Protein AF-A0A452Z943-F1 (afdb_monomer_lite)

InterPro domains:
  IPR018170 Aldo/keto reductase, conserved site [PS00062] (24-41)
  IPR020471 Aldo-keto reductase [PR00069] (24-41)
  IPR020471 Aldo-keto reductase [PR00069] (58-87)
  IPR020471 Aldo-keto reductase [PTHR11732] (7-90)
  IPR023210 NADP-dependent oxidoreductase domain [PF00248] (16-90)
  IPR036812 NAD(P)-dependent oxidoreductase domain superfamily [G3DSA:3.20.20.100] (1-97)
  IPR036812 NAD(P)-dependent oxidoreductase domain superfamily [SSF51430] (14-93)

pLDDT: mean 86.79, std 17.31, range [41.78, 98.56]

Organism: Aegilops tauschii subsp. strangulata (NCBI:txid200361)

Foldseek 3Di:
DPDDDDPDPVPDDDDDPLVVLVVVVVCCVVVVDVFAAEEPDDPVNLVVCVVRHPHRHQEYEYADEPVRHSVVVVVSCVVVNHHYHHDPHPPDPDDDPPD

Secondary structure (DSSP, 8-state):
-PPPPP--GGG-PPP-HHHHHHHHH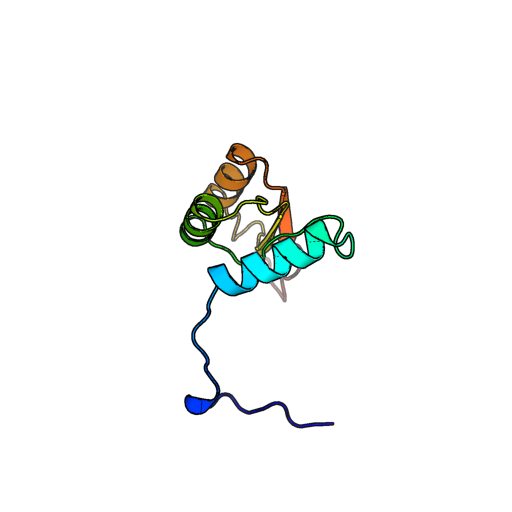HHHHTTS-S---EES--HHHHHHHHHH-SS--SEEEEE-BTTB--HHHHHHHHHTT-EEEEE-TT--S------

Structure (mmCIF, N/CA/C/O backbone):
data_AF-A0A452Z943-F1
#
_entry.id   AF-A0A452Z943-F1
#
loop_
_atom_site.group_PDB
_atom_site.id
_atom_site.type_symbol
_atom_site.label_atom_id
_atom_site.label_alt_id
_atom_site.label_comp_id
_atom_site.label_asym_id
_atom_site.label_entity_id
_atom_site.label_seq_id
_atom_site.pdbx_PDB_ins_code
_atom_site.Cartn_x
_atom_site.Cartn_y
_atom_site.Cartn_z
_atom_site.occupancy
_atom_site.B_iso_or_equiv
_atom_site.auth_seq_id
_atom_site.auth_comp_id
_atom_site.auth_asym_id
_atom_site.auth_atom_id
_atom_site.pdbx_PDB_model_num
ATOM 1 N N . MET A 1 1 ? 24.584 -15.972 18.824 1.00 43.16 1 MET A N 1
ATOM 2 C CA . MET A 1 1 ? 23.909 -15.643 17.547 1.00 43.16 1 MET A CA 1
ATOM 3 C C . MET A 1 1 ? 23.164 -16.878 17.063 1.00 43.16 1 MET A C 1
ATOM 5 O O . MET A 1 1 ? 23.813 -17.884 16.807 1.00 43.16 1 MET A O 1
ATOM 9 N N . LYS A 1 2 ? 21.825 -16.859 17.001 1.00 47.34 2 LYS A N 1
ATOM 10 C CA . LYS A 1 2 ? 21.071 -17.953 16.368 1.00 47.34 2 LYS A CA 1
ATOM 11 C C . LYS A 1 2 ? 21.315 -17.855 14.860 1.00 47.34 2 LYS A C 1
ATOM 13 O O . LYS A 1 2 ? 21.033 -16.809 14.282 1.00 47.34 2 LYS A O 1
ATOM 18 N N . LYS A 1 3 ? 21.890 -18.895 14.246 1.00 54.69 3 LYS A N 1
ATOM 19 C CA . LYS A 1 3 ? 21.946 -19.009 12.782 1.00 54.69 3 LYS A CA 1
ATOM 20 C C . LYS A 1 3 ? 20.500 -18.954 12.285 1.00 54.69 3 LYS A C 1
ATOM 22 O O . LYS A 1 3 ? 19.692 -19.775 12.713 1.00 54.69 3 LYS A O 1
ATOM 27 N N . GLY A 1 4 ? 20.167 -17.955 11.469 1.00 61.00 4 GLY A N 1
ATOM 28 C CA . GLY A 1 4 ? 18.888 -17.941 10.764 1.00 61.00 4 GLY A CA 1
ATOM 29 C C . GLY A 1 4 ? 18.760 -19.219 9.938 1.00 61.00 4 GLY A C 1
ATOM 30 O O . GLY A 1 4 ? 19.776 -19.752 9.484 1.00 61.00 4 GLY A O 1
ATOM 31 N N . ALA A 1 5 ? 17.537 -19.730 9.796 1.00 65.69 5 ALA A N 1
ATOM 32 C CA . ALA A 1 5 ? 17.272 -20.861 8.917 1.00 65.69 5 ALA A CA 1
ATOM 33 C C . ALA A 1 5 ? 17.864 -20.558 7.528 1.00 65.69 5 ALA A C 1
ATOM 35 O O . ALA A 1 5 ? 17.656 -19.471 6.986 1.00 65.69 5 ALA A O 1
ATOM 36 N N . GLY A 1 6 ? 18.675 -21.479 7.002 1.00 62.53 6 GLY A N 1
ATOM 37 C CA . GLY A 1 6 ? 19.227 -21.357 5.656 1.00 62.53 6 GLY A CA 1
ATOM 38 C C . GLY A 1 6 ? 18.111 -21.316 4.612 1.00 62.53 6 GLY A C 1
ATOM 39 O O . GLY A 1 6 ? 16.996 -21.777 4.863 1.00 62.53 6 GLY A O 1
ATOM 40 N N . PHE A 1 7 ? 18.405 -20.757 3.437 1.00 69.12 7 PHE A N 1
ATOM 41 C CA . PHE A 1 7 ? 17.462 -20.735 2.321 1.00 69.12 7 PHE A CA 1
ATOM 42 C C . PHE A 1 7 ? 17.385 -22.137 1.708 1.00 69.12 7 PHE A C 1
ATOM 44 O O . PHE A 1 7 ? 18.136 -22.468 0.793 1.00 69.12 7 PHE A O 1
ATOM 51 N N . SER A 1 8 ? 16.528 -22.979 2.271 1.00 78.31 8 SER A N 1
ATOM 52 C CA . SER A 1 8 ? 16.203 -24.294 1.737 1.00 78.31 8 SER A CA 1
ATOM 53 C C . SER A 1 8 ? 14.736 -24.325 1.288 1.00 78.31 8 SER A C 1
ATOM 55 O O . SER A 1 8 ? 13.917 -23.600 1.863 1.00 78.31 8 SER A O 1
ATOM 57 N N . PRO A 1 9 ? 14.387 -25.069 0.220 1.00 72.31 9 PRO A N 1
ATOM 58 C CA . PRO A 1 9 ? 13.046 -25.040 -0.372 1.00 72.31 9 PRO A CA 1
ATOM 59 C C . PRO A 1 9 ? 11.926 -25.360 0.623 1.00 72.31 9 PRO A C 1
ATOM 61 O O . PRO A 1 9 ? 10.850 -24.774 0.551 1.00 72.31 9 PRO A O 1
ATOM 64 N N . GLU A 1 10 ? 12.197 -26.234 1.590 1.00 81.00 10 GLU A N 1
ATOM 65 C CA . GLU A 1 10 ? 11.279 -26.605 2.666 1.00 81.00 10 GLU A CA 1
ATOM 66 C C . GLU A 1 10 ? 10.950 -25.451 3.629 1.00 81.00 10 GLU A C 1
ATOM 68 O O . GLU A 1 10 ? 9.938 -25.503 4.323 1.00 81.00 10 GLU A O 1
ATOM 73 N N . ASN A 1 11 ? 11.759 -24.386 3.637 1.00 78.88 11 ASN A N 1
ATOM 74 C CA . ASN A 1 11 ? 11.540 -23.184 4.443 1.00 78.88 11 ASN A CA 1
ATOM 75 C C . ASN A 1 11 ? 10.810 -22.069 3.669 1.00 78.88 11 ASN A C 1
ATOM 77 O O . ASN A 1 11 ? 10.597 -20.983 4.214 1.00 78.88 11 ASN A O 1
ATOM 81 N N . VAL A 1 12 ? 10.439 -22.301 2.404 1.00 78.38 12 VAL A N 1
ATOM 82 C CA . VAL A 1 12 ? 9.732 -21.320 1.572 1.00 78.38 12 VAL A CA 1
ATOM 83 C C . VAL A 1 12 ? 8.229 -21.568 1.661 1.00 78.38 12 VAL A C 1
ATOM 85 O O . VAL A 1 12 ? 7.675 -22.431 0.985 1.00 78.38 12 VAL A O 1
ATOM 88 N N . ILE A 1 13 ? 7.557 -20.779 2.496 1.00 80.56 13 ILE A N 1
ATOM 89 C CA . ILE A 1 13 ? 6.096 -20.793 2.608 1.00 80.56 13 ILE A CA 1
ATOM 90 C C . ILE A 1 13 ? 5.519 -19.839 1.545 1.00 80.56 13 ILE A C 1
ATOM 92 O O . ILE A 1 13 ? 5.992 -18.701 1.442 1.00 80.56 13 ILE A O 1
ATOM 96 N N . PRO A 1 14 ? 4.514 -20.256 0.750 1.00 84.88 14 PRO A N 1
ATOM 97 C CA . PRO A 1 14 ? 3.824 -19.365 -0.177 1.00 84.88 14 PRO A CA 1
ATOM 98 C C . PRO A 1 14 ? 3.243 -18.141 0.539 1.00 84.88 14 PRO A C 1
ATOM 100 O O . PRO A 1 14 ? 2.709 -18.244 1.641 1.00 84.88 14 PRO A O 1
ATOM 103 N N . ALA A 1 15 ? 3.335 -16.973 -0.092 1.00 86.56 15 ALA A N 1
ATOM 104 C CA . ALA A 1 15 ? 2.807 -15.745 0.488 1.00 86.56 15 ALA A CA 1
ATOM 105 C C . ALA A 1 15 ? 1.271 -15.710 0.412 1.00 86.56 15 ALA A C 1
ATOM 107 O O . ALA A 1 15 ? 0.710 -15.691 -0.682 1.00 86.56 15 ALA A O 1
ATOM 108 N N . ASP A 1 16 ? 0.613 -15.612 1.568 1.00 93.00 16 ASP A N 1
ATOM 109 C CA . ASP A 1 16 ? -0.823 -15.343 1.686 1.00 93.00 16 ASP A CA 1
ATOM 110 C C . ASP A 1 16 ? -1.042 -13.867 2.054 1.00 93.00 16 ASP A C 1
ATOM 112 O O . ASP A 1 16 ? -1.107 -13.470 3.225 1.00 93.00 16 ASP A O 1
ATOM 116 N N . ILE A 1 17 ? -1.058 -13.021 1.021 1.00 94.69 17 ILE A N 1
ATOM 117 C CA . ILE A 1 17 ? -1.237 -11.574 1.181 1.00 94.69 17 ILE A CA 1
ATOM 118 C C . ILE A 1 17 ? -2.624 -11.228 1.751 1.00 94.69 17 ILE A C 1
ATOM 120 O O . ILE A 1 17 ? -2.653 -10.417 2.678 1.00 94.69 17 ILE A O 1
ATOM 124 N N . PRO A 1 18 ? -3.747 -11.822 1.288 1.00 94.50 18 PRO A N 1
ATOM 125 C CA . PRO A 1 18 ? -5.061 -11.564 1.879 1.00 94.50 18 PRO A CA 1
ATOM 126 C C . PRO A 1 18 ? -5.127 -11.867 3.380 1.00 94.50 18 PRO A C 1
ATOM 128 O O . PRO A 1 18 ? -5.562 -11.008 4.148 1.00 94.50 18 PRO A O 1
ATOM 131 N N . ALA A 1 19 ? -4.638 -13.032 3.824 1.00 95.44 19 ALA A N 1
ATOM 132 C CA . ALA A 1 19 ? -4.651 -13.374 5.248 1.00 95.44 19 ALA A CA 1
ATOM 133 C C . ALA A 1 19 ? -3.760 -12.432 6.072 1.00 95.44 19 ALA A C 1
ATOM 135 O O . ALA A 1 19 ? -4.146 -11.983 7.153 1.00 95.44 19 ALA A O 1
ATOM 136 N N . THR A 1 20 ? -2.589 -12.071 5.537 1.00 96.94 20 THR A N 1
ATOM 137 C CA . THR A 1 20 ? -1.689 -11.104 6.184 1.00 96.94 20 THR A CA 1
ATOM 138 C C . THR A 1 20 ? -2.347 -9.731 6.305 1.00 96.94 20 THR A C 1
ATOM 140 O O . THR A 1 20 ? -2.253 -9.092 7.352 1.00 96.94 20 THR A O 1
ATOM 143 N N . TRP A 1 21 ? -3.038 -9.268 5.260 1.00 98.19 21 TRP A N 1
ATOM 144 C CA . TRP A 1 21 ? -3.707 -7.971 5.286 1.00 98.19 21 TRP A CA 1
ATOM 145 C C . TRP A 1 21 ? -4.889 -7.952 6.256 1.00 98.19 21 TRP A C 1
ATOM 147 O O . TRP A 1 21 ? -5.010 -7.005 7.023 1.00 98.19 21 TRP A O 1
ATOM 157 N N . ALA A 1 22 ? -5.686 -9.021 6.326 1.00 97.94 22 ALA A N 1
ATOM 158 C CA . ALA A 1 22 ? -6.755 -9.143 7.320 1.00 97.94 22 ALA A CA 1
ATOM 159 C C . ALA A 1 22 ? -6.220 -9.059 8.765 1.00 97.94 22 ALA A C 1
ATOM 161 O O . ALA A 1 22 ? -6.814 -8.407 9.625 1.00 97.94 22 ALA A O 1
ATOM 162 N N . ALA A 1 23 ? -5.053 -9.653 9.038 1.00 98.06 23 ALA A N 1
ATOM 163 C CA . ALA A 1 23 ? -4.394 -9.503 10.334 1.00 98.06 23 ALA A CA 1
ATOM 164 C C . ALA A 1 23 ? -3.920 -8.057 10.585 1.00 98.06 23 ALA A C 1
ATOM 166 O O . ALA A 1 23 ? -4.077 -7.540 11.693 1.00 98.06 23 ALA A O 1
ATOM 167 N N . MET A 1 24 ? -3.380 -7.383 9.563 1.00 98.50 24 MET A N 1
ATOM 168 C CA . MET A 1 24 ? -2.992 -5.966 9.637 1.00 98.50 24 MET A CA 1
ATOM 169 C C . MET A 1 24 ? -4.193 -5.057 9.910 1.00 98.50 24 MET A C 1
ATOM 171 O O . MET A 1 24 ? -4.106 -4.143 10.728 1.00 98.50 24 MET A O 1
ATOM 175 N N . GLU A 1 25 ? -5.330 -5.335 9.284 1.00 98.56 25 GLU A N 1
ATOM 176 C CA . GLU A 1 25 ? -6.591 -4.648 9.542 1.00 98.56 25 GLU A CA 1
ATOM 177 C C . GLU A 1 25 ? -7.053 -4.808 10.998 1.00 98.56 25 GLU A C 1
ATOM 179 O O . GLU A 1 25 ? -7.455 -3.828 11.620 1.00 98.56 25 GLU A O 1
ATOM 184 N N . GLY A 1 26 ? -6.891 -5.990 11.601 1.00 98.50 26 GLY A N 1
ATOM 185 C CA . GLY A 1 26 ? -7.148 -6.181 13.034 1.00 98.50 26 GLY A CA 1
ATOM 186 C C . GLY A 1 26 ? -6.225 -5.347 13.941 1.00 98.50 26 GLY A C 1
ATOM 187 O O . GLY A 1 26 ? -6.640 -4.856 14.996 1.00 98.50 26 GLY A O 1
ATOM 188 N N . LEU A 1 27 ? -4.968 -5.125 13.537 1.00 98.44 27 LEU A N 1
ATOM 189 C CA . LEU A 1 27 ? -4.056 -4.215 14.249 1.00 98.44 27 LEU A CA 1
ATOM 190 C C . LEU A 1 27 ? -4.501 -2.753 14.145 1.00 98.44 27 LEU A C 1
ATOM 192 O O . LEU A 1 27 ? -4.331 -2.001 15.108 1.00 98.44 27 LEU A O 1
ATOM 196 N N . TYR A 1 28 ? -5.071 -2.368 13.003 1.00 98.44 28 TYR A N 1
ATOM 197 C CA . TYR A 1 28 ? -5.664 -1.051 12.806 1.00 98.44 28 TYR A CA 1
ATOM 198 C C . TYR A 1 28 ? -6.908 -0.862 13.683 1.00 98.44 28 TYR A C 1
ATOM 200 O O . TYR A 1 28 ? -6.959 0.082 14.469 1.00 98.44 28 TYR A O 1
ATOM 208 N N . ASP A 1 29 ? -7.855 -1.805 13.643 1.00 98.44 29 ASP A N 1
ATOM 209 C CA . ASP A 1 29 ? -9.102 -1.724 14.417 1.00 98.44 29 ASP A CA 1
ATOM 210 C C . ASP A 1 29 ? -8.849 -1.731 15.933 1.00 98.44 29 ASP A C 1
ATOM 212 O O . ASP A 1 29 ? -9.525 -1.039 16.691 1.00 98.44 29 ASP A O 1
ATOM 216 N N . SER A 1 30 ? -7.838 -2.477 16.392 1.00 98.25 30 SER A N 1
ATOM 217 C CA . SER A 1 30 ? -7.438 -2.482 17.807 1.00 98.25 30 SER A CA 1
ATOM 218 C C . SER A 1 30 ? -6.709 -1.208 18.258 1.00 98.25 30 SER A C 1
ATOM 220 O O . SER A 1 30 ? -6.346 -1.097 19.429 1.00 98.25 30 SER A O 1
ATOM 222 N N . GLY A 1 31 ? -6.434 -0.266 17.350 1.00 97.88 31 GLY A N 1
ATOM 223 C CA . GLY A 1 31 ? -5.718 0.979 17.635 1.00 97.88 31 GLY A CA 1
ATOM 224 C C . GLY A 1 31 ? -4.215 0.810 17.884 1.00 97.88 31 GLY A C 1
ATOM 225 O O . GLY A 1 31 ? -3.523 1.794 18.150 1.00 97.88 31 GLY A O 1
ATOM 226 N N . LYS A 1 32 ? -3.680 -0.416 17.778 1.00 97.69 32 LYS A N 1
ATOM 227 C CA . LYS A 1 32 ? -2.239 -0.695 17.921 1.00 97.69 32 LYS A CA 1
ATOM 228 C C . LYS A 1 32 ? -1.431 -0.105 16.770 1.00 97.69 32 LYS A C 1
ATOM 230 O O . LYS A 1 32 ? -0.284 0.291 16.967 1.00 97.69 32 LYS A O 1
ATOM 235 N N . ALA A 1 33 ? -2.033 -0.028 15.587 1.00 97.69 33 ALA A N 1
ATOM 236 C CA . ALA A 1 33 ? -1.493 0.676 14.438 1.00 97.69 33 ALA A CA 1
ATOM 237 C C . ALA A 1 33 ? -2.436 1.820 14.052 1.00 97.69 33 ALA A C 1
ATOM 239 O O . ALA A 1 33 ? -3.591 1.593 13.717 1.00 97.69 33 ALA A O 1
ATOM 240 N N . ARG A 1 34 ? -1.939 3.063 14.051 1.00 97.62 34 ARG A N 1
ATOM 241 C CA . ARG A 1 34 ? -2.730 4.227 13.596 1.00 97.62 34 ARG A CA 1
ATOM 242 C C . ARG A 1 34 ? -2.933 4.257 12.081 1.00 97.62 34 ARG A C 1
ATOM 244 O O . ARG A 1 34 ? -3.836 4.926 11.595 1.00 97.62 34 ARG A O 1
ATOM 251 N N . ALA A 1 35 ? -2.061 3.574 11.348 1.00 97.88 35 ALA A N 1
ATOM 252 C CA . ALA A 1 35 ? -2.128 3.387 9.910 1.00 97.88 35 ALA A CA 1
ATOM 253 C C . ALA A 1 35 ? -1.412 2.083 9.550 1.00 97.88 35 ALA A C 1
ATOM 255 O O . ALA A 1 35 ? -0.461 1.682 10.225 1.00 97.88 35 ALA A O 1
ATOM 256 N N . ILE A 1 36 ? -1.853 1.454 8.467 1.00 98.56 36 ILE A N 1
ATOM 257 C CA . ILE A 1 36 ? -1.246 0.251 7.901 1.00 98.56 36 ILE A CA 1
ATOM 258 C C . ILE A 1 36 ? -0.933 0.488 6.427 1.00 98.56 36 ILE A C 1
ATOM 260 O O . ILE A 1 36 ? -1.607 1.262 5.751 1.00 98.56 36 ILE A O 1
ATOM 264 N N . GLY A 1 37 ? 0.124 -0.142 5.928 1.00 98.12 37 GLY A N 1
ATOM 265 C CA . GLY A 1 37 ? 0.616 0.064 4.571 1.00 98.12 37 GLY A CA 1
ATOM 266 C C . GLY A 1 37 ? 1.445 -1.117 4.095 1.00 98.12 37 GLY A C 1
ATOM 267 O O . GLY A 1 37 ? 1.659 -2.084 4.827 1.00 98.12 37 GLY A O 1
ATOM 268 N N . VAL A 1 38 ? 1.921 -1.021 2.861 1.00 98.19 38 VAL A N 1
ATOM 269 C CA . VAL A 1 38 ? 2.703 -2.065 2.198 1.00 98.19 38 VAL A CA 1
ATOM 270 C C . VAL A 1 38 ? 4.085 -1.556 1.800 1.00 98.19 38 VAL A C 1
ATOM 272 O O . VAL A 1 38 ? 4.376 -0.358 1.821 1.00 98.19 38 VAL A O 1
ATOM 275 N N . SER A 1 39 ? 4.968 -2.478 1.431 1.00 97.19 39 SER A N 1
ATOM 276 C CA . SER A 1 39 ? 6.274 -2.146 0.874 1.00 97.19 39 SER A CA 1
ATOM 277 C C . SER A 1 39 ? 6.644 -3.119 -0.235 1.00 97.19 39 SER A C 1
ATOM 279 O O . SER A 1 39 ? 6.361 -4.310 -0.131 1.00 97.19 39 SER A O 1
ATOM 281 N N . ASN A 1 40 ? 7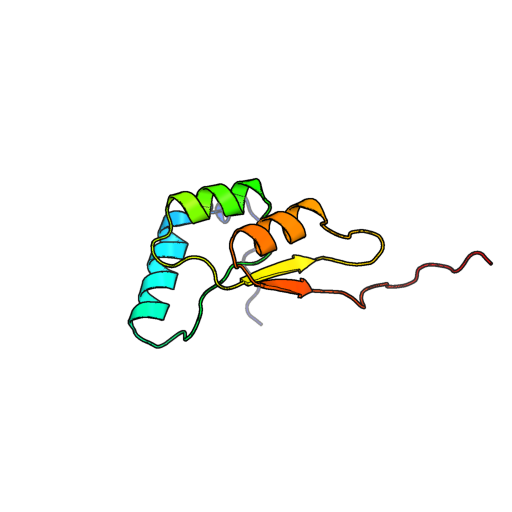.300 -2.611 -1.281 1.00 95.88 40 ASN A N 1
ATOM 282 C CA . ASN A 1 40 ? 7.700 -3.372 -2.469 1.00 95.88 40 ASN A CA 1
ATOM 283 C C . ASN A 1 40 ? 6.517 -3.989 -3.238 1.00 95.88 40 ASN A C 1
ATOM 285 O O . ASN A 1 40 ? 6.643 -5.051 -3.852 1.00 95.88 40 ASN A O 1
ATOM 289 N N . PHE A 1 41 ? 5.359 -3.322 -3.225 1.00 97.62 41 PHE A N 1
ATOM 290 C CA . PHE A 1 41 ? 4.210 -3.731 -4.030 1.00 97.62 41 PHE A CA 1
ATOM 291 C C . PHE A 1 41 ? 4.290 -3.095 -5.418 1.00 97.62 41 PHE A C 1
ATOM 293 O O . PHE A 1 41 ? 4.441 -1.879 -5.546 1.00 97.62 41 PHE A O 1
ATOM 300 N N . SER A 1 42 ? 4.176 -3.928 -6.455 1.00 96.81 42 SER A N 1
ATOM 301 C CA . SER A 1 42 ? 3.997 -3.481 -7.838 1.00 96.81 42 SER A CA 1
ATOM 302 C C . SER A 1 42 ? 2.565 -2.990 -8.068 1.00 96.81 42 SER A C 1
ATOM 304 O O . SER A 1 42 ? 1.684 -3.256 -7.254 1.00 96.81 42 SER A O 1
ATOM 306 N N . CYS A 1 43 ? 2.312 -2.335 -9.208 1.00 97.69 43 CYS A N 1
ATOM 307 C CA . CYS A 1 43 ? 0.970 -1.855 -9.563 1.00 97.69 43 CYS A CA 1
ATOM 308 C C . CYS A 1 43 ? -0.077 -2.977 -9.490 1.00 97.69 43 CYS A C 1
ATOM 310 O O . CYS A 1 43 ? -1.088 -2.828 -8.819 1.00 97.69 43 CYS A O 1
ATOM 312 N N . LYS A 1 44 ? 0.227 -4.133 -10.097 1.00 97.50 44 LYS A N 1
ATOM 313 C CA . LYS A 1 44 ? -0.666 -5.299 -10.116 1.00 97.50 44 LYS A CA 1
ATOM 314 C C . LYS A 1 44 ? -1.002 -5.795 -8.706 1.00 97.50 44 LYS A C 1
ATOM 316 O O . LYS A 1 44 ? -2.169 -5.936 -8.374 1.00 97.50 44 LYS A O 1
ATOM 321 N N . LYS A 1 45 ? 0.014 -6.009 -7.861 1.00 97.00 45 LYS A N 1
ATOM 322 C CA . LYS A 1 45 ? -0.200 -6.473 -6.479 1.00 97.00 45 LYS A CA 1
ATOM 323 C C . LYS A 1 45 ? -0.989 -5.460 -5.652 1.00 97.00 45 LYS A C 1
ATOM 325 O O . LYS A 1 45 ? -1.760 -5.842 -4.781 1.00 97.00 45 LYS A O 1
ATOM 330 N N . LEU A 1 46 ? -0.762 -4.170 -5.898 1.00 97.75 46 LEU A N 1
ATOM 331 C CA . LEU A 1 46 ? -1.470 -3.102 -5.207 1.00 97.75 46 LEU A CA 1
ATOM 332 C C . LEU A 1 46 ? -2.947 -3.056 -5.616 1.00 97.75 46 LEU A C 1
ATOM 334 O O . LEU A 1 46 ? -3.800 -2.921 -4.750 1.00 97.75 46 LEU A O 1
ATOM 338 N N . GLU A 1 47 ? -3.251 -3.213 -6.904 1.00 97.69 47 GLU A N 1
ATOM 339 C CA . GLU A 1 47 ? -4.626 -3.302 -7.413 1.00 97.69 47 GLU A CA 1
ATOM 340 C C . GLU A 1 47 ? -5.358 -4.541 -6.884 1.00 97.69 47 GLU A C 1
ATOM 342 O O . GLU A 1 47 ? -6.490 -4.422 -6.422 1.00 97.69 47 GLU A O 1
ATOM 347 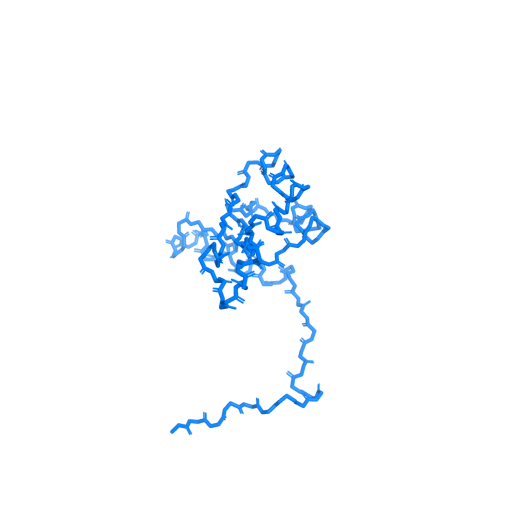N N . GLU A 1 48 ? -4.701 -5.704 -6.885 1.00 97.06 48 GLU A N 1
ATOM 348 C CA . GLU A 1 48 ? -5.247 -6.943 -6.312 1.00 97.06 48 GLU A CA 1
ATOM 349 C C . GLU A 1 48 ? -5.562 -6.783 -4.819 1.00 97.06 48 GLU A C 1
ATOM 351 O O . GLU A 1 48 ? -6.634 -7.181 -4.367 1.00 97.06 48 GLU A O 1
ATOM 356 N N . LEU A 1 49 ? -4.665 -6.146 -4.057 1.00 97.31 49 LEU A N 1
ATOM 357 C CA . LEU A 1 49 ? -4.902 -5.857 -2.645 1.00 97.31 49 LEU A CA 1
ATOM 358 C C . LEU A 1 49 ? -6.073 -4.888 -2.455 1.00 97.31 49 LEU A C 1
ATOM 360 O O . LEU A 1 49 ? -6.944 -5.139 -1.629 1.00 97.31 49 LEU A O 1
ATOM 364 N N . LEU A 1 50 ? -6.113 -3.796 -3.219 1.00 97.06 50 LEU A N 1
ATOM 365 C CA . LEU A 1 50 ? -7.176 -2.791 -3.132 1.00 97.06 50 LEU A CA 1
ATOM 366 C C . LEU A 1 50 ? -8.560 -3.357 -3.456 1.00 97.06 50 LEU A C 1
ATOM 368 O O . LEU A 1 50 ? -9.546 -2.862 -2.923 1.00 97.06 50 LEU A O 1
ATOM 372 N N . ALA A 1 51 ? -8.641 -4.375 -4.314 1.00 96.75 51 ALA A N 1
ATOM 373 C CA . ALA A 1 51 ? -9.902 -5.033 -4.636 1.00 96.75 51 ALA A CA 1
ATOM 374 C C . ALA A 1 51 ? -10.468 -5.860 -3.466 1.00 96.75 51 ALA A C 1
ATOM 376 O O . ALA A 1 51 ? -11.676 -6.079 -3.415 1.00 96.75 51 ALA A O 1
ATOM 377 N N . ALA A 1 52 ? -9.614 -6.318 -2.544 1.00 94.88 52 ALA A N 1
ATOM 378 C CA . ALA A 1 52 ? -10.000 -7.181 -1.425 1.00 94.88 52 ALA A CA 1
ATOM 379 C C . ALA A 1 52 ? -9.956 -6.486 -0.050 1.00 94.88 52 ALA A C 1
ATOM 381 O O . ALA A 1 52 ? -10.600 -6.950 0.888 1.00 94.88 52 ALA A O 1
ATOM 382 N N . ALA A 1 53 ? -9.185 -5.406 0.091 1.00 97.06 53 ALA A N 1
ATOM 383 C CA . ALA A 1 53 ? -8.961 -4.716 1.357 1.00 97.06 53 ALA A CA 1
ATOM 384 C C . ALA A 1 53 ? -10.183 -3.897 1.803 1.00 97.06 53 ALA A C 1
ATOM 386 O O . ALA A 1 53 ? -10.724 -3.102 1.035 1.00 97.06 53 ALA A O 1
ATOM 387 N N . ARG A 1 54 ? -10.558 -4.013 3.082 1.00 98.00 54 ARG A N 1
ATOM 388 C CA . ARG A 1 54 ? -11.532 -3.118 3.725 1.00 98.00 54 ARG A CA 1
ATOM 389 C C . ARG A 1 54 ? -10.869 -1.803 4.124 1.00 98.00 54 ARG A C 1
ATOM 391 O O . ARG A 1 54 ? -11.450 -0.740 3.925 1.00 98.00 54 ARG A O 1
ATOM 398 N N . VAL A 1 55 ? -9.666 -1.868 4.696 1.00 98.00 55 VAL A N 1
ATOM 399 C CA . VAL A 1 55 ? -8.849 -0.690 5.011 1.00 98.00 55 VAL A CA 1
ATOM 400 C C . VAL A 1 55 ? -7.801 -0.539 3.908 1.00 98.00 55 VAL A C 1
ATOM 402 O O . VAL A 1 55 ? -6.909 -1.387 3.806 1.00 98.00 55 VAL A O 1
ATOM 405 N N . PRO A 1 56 ? -7.873 0.506 3.064 1.00 97.88 56 PRO A N 1
ATOM 406 C CA . PRO A 1 56 ? -6.886 0.701 2.011 1.00 97.88 56 PRO A CA 1
ATOM 407 C C . PRO A 1 56 ? -5.501 0.993 2.617 1.00 97.88 56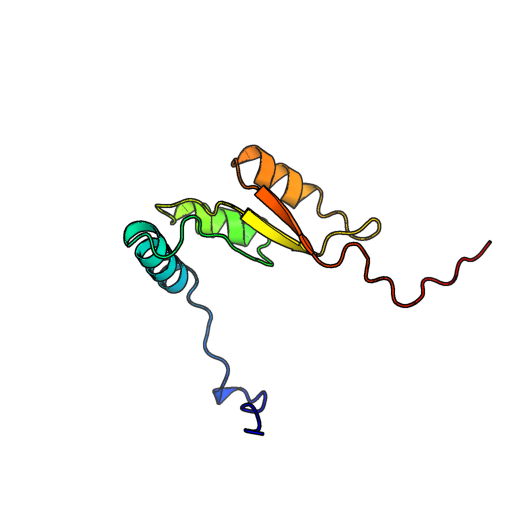 PRO A C 1
ATOM 409 O O . PRO A 1 56 ? -5.407 1.668 3.647 1.00 97.88 56 PRO A O 1
ATOM 412 N N . PRO A 1 57 ? -4.404 0.517 1.997 1.00 98.31 57 PRO A N 1
ATOM 413 C CA . PRO A 1 57 ? -3.058 0.802 2.475 1.00 98.31 57 PRO A CA 1
ATOM 414 C C . PRO A 1 57 ? -2.789 2.308 2.452 1.00 98.31 57 PRO A C 1
ATOM 416 O O . PRO A 1 57 ? -2.869 2.948 1.409 1.00 98.31 57 PRO A O 1
ATOM 419 N N . ALA A 1 58 ? -2.393 2.874 3.590 1.00 98.44 58 ALA A N 1
ATOM 420 C CA . ALA A 1 58 ? -2.092 4.298 3.709 1.00 98.44 58 ALA A CA 1
ATOM 421 C C . ALA A 1 58 ? -0.823 4.700 2.939 1.00 98.44 58 ALA A C 1
ATOM 423 O O . ALA A 1 58 ? -0.688 5.843 2.507 1.00 98.44 58 ALA A O 1
ATOM 424 N N . ALA A 1 59 ? 0.118 3.768 2.767 1.00 98.06 59 ALA A N 1
ATOM 425 C CA . ALA A 1 59 ? 1.361 4.001 2.047 1.00 98.06 59 ALA A CA 1
ATOM 426 C C . ALA A 1 59 ? 1.846 2.751 1.303 1.00 98.06 59 ALA A C 1
ATOM 428 O O . ALA A 1 59 ? 1.595 1.623 1.734 1.00 98.06 59 ALA A O 1
ATOM 429 N N . ASN A 1 60 ? 2.608 2.967 0.228 1.00 98.19 60 ASN A N 1
ATOM 430 C CA . ASN A 1 60 ? 3.447 1.952 -0.403 1.00 98.19 60 ASN A CA 1
ATOM 431 C C . ASN A 1 60 ? 4.900 2.438 -0.407 1.00 98.19 60 ASN A C 1
ATOM 433 O O . ASN A 1 60 ? 5.232 3.406 -1.096 1.00 98.19 60 ASN A O 1
ATOM 437 N N . GLN A 1 61 ? 5.757 1.785 0.379 1.00 97.62 61 GLN A N 1
ATOM 438 C CA . GLN A 1 61 ? 7.180 2.109 0.444 1.00 97.62 61 GLN A CA 1
ATOM 439 C C . GLN A 1 61 ? 7.975 1.293 -0.578 1.00 97.62 61 GLN A C 1
ATOM 441 O O . GLN A 1 61 ? 8.085 0.071 -0.443 1.00 97.62 61 GLN A O 1
ATOM 446 N N . VAL A 1 62 ? 8.591 1.954 -1.556 1.00 95.50 62 VAL A N 1
ATOM 447 C CA . VAL A 1 62 ? 9.340 1.294 -2.636 1.00 95.50 62 VAL A CA 1
ATOM 448 C C . VAL A 1 62 ? 10.693 1.942 -2.892 1.00 95.50 62 VAL A C 1
ATOM 450 O O . VAL A 1 62 ? 10.927 3.104 -2.565 1.00 95.50 62 VAL A O 1
ATOM 453 N N . GLU A 1 63 ? 11.591 1.178 -3.505 1.00 92.38 63 GLU A N 1
ATOM 454 C CA . GLU A 1 63 ? 12.814 1.724 -4.082 1.00 92.38 63 GLU A CA 1
ATOM 455 C C . GLU A 1 63 ? 12.477 2.677 -5.232 1.00 92.38 63 GLU A C 1
ATOM 457 O O . GLU A 1 63 ? 11.761 2.308 -6.170 1.00 92.38 63 GLU A O 1
ATOM 462 N N . CYS A 1 64 ? 12.985 3.906 -5.132 1.00 90.81 64 CYS A N 1
ATOM 463 C CA . CYS A 1 64 ? 12.856 4.925 -6.162 1.00 90.81 64 CYS A CA 1
ATOM 464 C C . CYS A 1 64 ? 14.056 5.888 -6.110 1.00 90.81 64 CYS A C 1
ATOM 466 O O . CYS A 1 64 ? 14.422 6.383 -5.046 1.00 90.81 64 CYS A O 1
ATOM 468 N N . HIS A 1 65 ? 14.668 6.158 -7.262 1.00 87.88 65 HIS A N 1
ATOM 469 C CA . HIS A 1 65 ? 15.828 7.047 -7.429 1.00 87.88 65 HIS A CA 1
ATOM 470 C C . HIS A 1 65 ? 15.877 7.575 -8.881 1.00 87.88 65 HIS A C 1
ATOM 472 O O . HIS A 1 65 ? 15.099 7.104 -9.710 1.00 87.88 65 HIS A O 1
ATOM 478 N N . PRO A 1 66 ? 16.754 8.535 -9.250 1.00 88.94 66 PRO A N 1
ATOM 479 C CA . PRO A 1 66 ? 16.741 9.138 -10.592 1.00 88.94 66 PRO A CA 1
ATOM 480 C C . PRO A 1 66 ? 16.809 8.150 -11.768 1.00 88.94 66 PRO A C 1
ATOM 482 O O . PRO A 1 66 ? 16.215 8.412 -12.811 1.00 88.94 66 PRO A O 1
ATOM 485 N N . VAL A 1 67 ? 17.481 7.008 -11.587 1.00 90.12 67 VAL A N 1
ATOM 486 C CA . VAL A 1 67 ? 17.578 5.925 -12.585 1.00 90.12 67 VAL A CA 1
ATOM 487 C C . VAL A 1 67 ? 16.369 4.973 -12.535 1.00 90.12 67 VAL A C 1
ATOM 489 O O . VAL A 1 67 ? 16.028 4.360 -13.540 1.00 90.12 67 VAL A O 1
ATOM 492 N N . TRP A 1 68 ? 15.671 4.882 -11.400 1.00 88.69 68 TRP A N 1
ATOM 493 C CA . TRP A 1 68 ? 14.493 4.032 -11.217 1.00 88.69 68 TRP A CA 1
ATOM 494 C C . TRP A 1 68 ? 13.339 4.813 -10.585 1.00 88.69 68 TRP A C 1
ATOM 496 O O . TRP A 1 68 ? 13.125 4.799 -9.377 1.00 88.69 68 TRP A O 1
ATOM 506 N N . GLN A 1 69 ? 12.597 5.548 -11.411 1.00 90.75 69 GLN A N 1
ATOM 507 C CA . GLN A 1 69 ? 11.663 6.575 -10.931 1.00 90.75 69 GLN A CA 1
ATOM 508 C C . GLN A 1 69 ? 10.256 6.063 -10.601 1.00 90.75 69 GLN A C 1
ATOM 510 O O . GLN A 1 69 ? 9.446 6.831 -10.082 1.00 90.75 69 GLN A O 1
ATOM 515 N N . GLN A 1 70 ? 9.929 4.811 -10.947 1.00 94.38 70 GLN A N 1
ATOM 516 C CA . GLN A 1 70 ? 8.635 4.178 -10.637 1.00 94.38 70 GLN A CA 1
ATOM 517 C C . GLN A 1 70 ? 7.401 5.011 -11.063 1.00 94.38 70 GLN A C 1
ATOM 519 O O . GLN A 1 70 ? 6.388 5.012 -10.366 1.00 94.38 70 GLN A O 1
ATOM 524 N N . ALA A 1 71 ? 7.462 5.727 -12.196 1.00 96.00 71 ALA A N 1
ATOM 525 C CA . ALA A 1 71 ? 6.446 6.720 -12.581 1.00 96.00 71 ALA A CA 1
ATOM 526 C C . ALA A 1 71 ? 5.010 6.168 -12.558 1.00 96.00 71 ALA A C 1
ATOM 528 O O . ALA A 1 71 ? 4.161 6.695 -11.848 1.00 96.00 71 ALA A O 1
ATOM 529 N N . LYS A 1 72 ? 4.780 5.024 -13.213 1.00 97.31 72 LYS A N 1
ATOM 530 C CA . LYS A 1 72 ? 3.464 4.369 -13.244 1.00 97.31 72 LYS A CA 1
ATOM 531 C C . LYS A 1 72 ? 2.924 4.034 -11.848 1.00 97.31 72 LYS A C 1
ATOM 533 O O . LYS A 1 72 ? 1.734 4.181 -11.592 1.00 97.31 72 LYS A O 1
ATOM 538 N N . LEU A 1 73 ? 3.792 3.574 -10.946 1.00 97.06 73 LEU A N 1
ATOM 539 C CA . LEU A 1 73 ? 3.392 3.223 -9.584 1.00 97.06 73 LEU A CA 1
ATOM 540 C C . LEU A 1 73 ? 3.091 4.470 -8.751 1.00 97.06 73 LEU A C 1
ATOM 542 O O . LEU A 1 73 ? 2.144 4.464 -7.970 1.00 97.06 73 LEU A O 1
ATOM 546 N N . ARG A 1 74 ? 3.867 5.542 -8.935 1.00 96.38 74 ARG A N 1
ATOM 547 C CA . ARG A 1 74 ? 3.611 6.837 -8.300 1.00 96.38 74 ARG A CA 1
ATOM 548 C C . ARG A 1 74 ? 2.253 7.399 -8.720 1.00 96.38 74 ARG A C 1
ATOM 550 O O . ARG A 1 74 ? 1.490 7.811 -7.850 1.00 96.38 74 ARG A O 1
ATOM 557 N N . ASP A 1 75 ? 1.935 7.348 -10.011 1.00 97.94 75 ASP A N 1
ATOM 558 C CA . ASP A 1 75 ? 0.657 7.835 -10.543 1.00 97.94 75 ASP A CA 1
ATOM 559 C C . ASP A 1 75 ? -0.520 6.994 -10.028 1.00 97.94 75 ASP A C 1
ATOM 561 O O . ASP A 1 75 ? -1.538 7.539 -9.598 1.00 97.94 75 ASP A O 1
ATOM 565 N N . LEU A 1 76 ? -0.358 5.665 -9.973 1.00 98.00 76 LEU A N 1
ATOM 566 C CA . LEU A 1 76 ? -1.352 4.776 -9.370 1.00 98.00 76 LEU A CA 1
ATOM 567 C C . LEU A 1 76 ? -1.587 5.125 -7.894 1.00 98.00 76 LEU A C 1
ATOM 569 O O . LEU A 1 76 ? -2.735 5.321 -7.500 1.00 98.00 76 LEU A O 1
ATOM 573 N N . CYS A 1 77 ? -0.525 5.241 -7.091 1.00 97.69 77 CYS A N 1
ATOM 574 C CA . CYS A 1 77 ? -0.638 5.611 -5.680 1.00 97.69 77 CYS A CA 1
ATOM 575 C C . CYS A 1 77 ? -1.370 6.951 -5.506 1.00 97.69 77 CYS A C 1
ATOM 577 O O . CYS A 1 77 ? -2.302 7.030 -4.707 1.00 97.69 77 CYS A O 1
ATOM 579 N N . ALA A 1 78 ? -1.026 7.964 -6.309 1.00 97.69 78 ALA A N 1
ATOM 580 C CA . ALA A 1 78 ? -1.701 9.260 -6.293 1.00 97.69 78 ALA A CA 1
ATOM 581 C C . ALA A 1 78 ? -3.200 9.139 -6.623 1.00 97.69 78 ALA A C 1
ATOM 583 O O . ALA A 1 78 ? -4.032 9.674 -5.895 1.00 97.69 78 ALA A O 1
ATOM 584 N N . SER A 1 79 ? -3.559 8.371 -7.658 1.00 98.06 79 SER A N 1
ATOM 585 C CA . SER A 1 79 ? -4.959 8.168 -8.070 1.00 98.06 79 SER A CA 1
ATOM 586 C C . SER A 1 79 ? -5.821 7.438 -7.031 1.00 98.06 79 SER A C 1
ATOM 588 O O . SER A 1 79 ? -7.045 7.544 -7.059 1.00 98.06 79 SER A O 1
ATOM 590 N N . LYS A 1 80 ? -5.194 6.683 -6.121 1.00 97.19 80 LYS A N 1
ATOM 591 C CA . LYS A 1 80 ? -5.864 5.884 -5.083 1.00 97.19 80 LYS A CA 1
ATOM 592 C C . LYS A 1 80 ? -5.758 6.498 -3.683 1.00 97.19 80 LYS A C 1
ATOM 594 O O . LYS A 1 80 ? -6.221 5.883 -2.730 1.00 97.19 80 LYS A O 1
ATOM 599 N N . GLY A 1 81 ? -5.150 7.681 -3.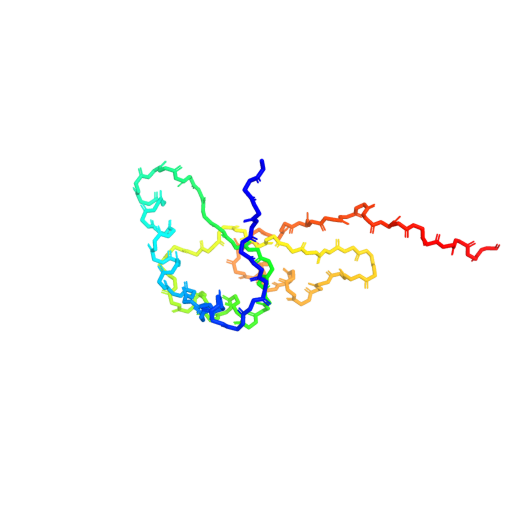546 1.00 96.88 81 GLY A N 1
ATOM 600 C CA . GLY A 1 81 ? -4.945 8.332 -2.247 1.00 96.88 81 GLY A CA 1
ATOM 601 C C . GLY A 1 81 ? -3.919 7.630 -1.347 1.00 96.88 81 GLY A C 1
ATOM 602 O O . GLY A 1 81 ? -3.975 7.768 -0.129 1.00 96.88 81 GLY A O 1
ATOM 603 N N . ILE A 1 82 ? -2.988 6.870 -1.930 1.00 98.12 82 ILE A N 1
ATOM 604 C CA . ILE A 1 82 ? -1.951 6.116 -1.216 1.00 98.12 82 ILE A CA 1
ATOM 605 C C . ILE A 1 82 ? -0.666 6.941 -1.190 1.00 98.12 82 ILE A C 1
ATOM 607 O O . ILE A 1 82 ? -0.189 7.403 -2.229 1.00 98.12 82 ILE A O 1
ATOM 611 N N . HIS A 1 83 ? -0.045 7.085 -0.020 1.00 97.81 83 HIS A N 1
ATOM 612 C CA . HIS A 1 83 ? 1.229 7.786 0.090 1.00 97.81 83 HIS A CA 1
ATOM 613 C C . HIS A 1 83 ? 2.370 6.972 -0.542 1.00 97.81 83 HIS A C 1
ATOM 615 O O . HIS A 1 83 ? 2.733 5.887 -0.078 1.00 97.81 83 HIS A O 1
ATOM 621 N N . PHE A 1 84 ? 2.966 7.503 -1.607 1.00 95.94 84 PHE A N 1
ATOM 622 C CA . PHE A 1 84 ? 4.149 6.917 -2.231 1.00 95.94 84 PHE A CA 1
ATOM 623 C C . PHE A 1 84 ? 5.397 7.279 -1.413 1.00 95.94 84 PHE A C 1
ATOM 625 O O . PHE A 1 84 ? 5.861 8.417 -1.449 1.00 95.94 84 PHE A O 1
ATOM 632 N N . SER A 1 85 ? 5.936 6.312 -0.666 1.00 94.44 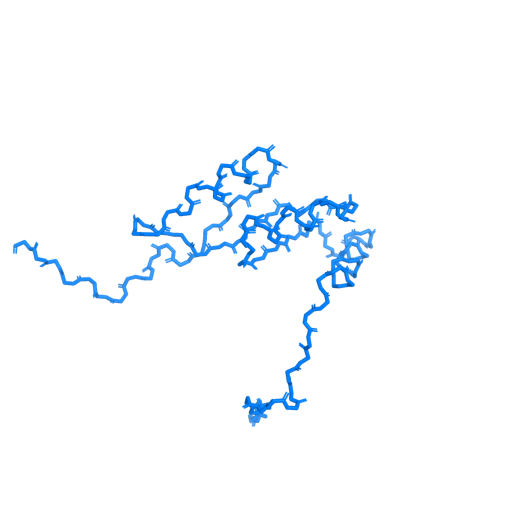85 SER A N 1
ATOM 633 C CA . SER A 1 85 ? 7.111 6.513 0.186 1.00 94.44 85 SER A CA 1
ATOM 634 C C . SER A 1 85 ? 8.361 5.949 -0.487 1.00 94.44 85 SER A C 1
ATOM 636 O O . SER A 1 85 ? 8.379 4.808 -0.949 1.00 94.44 85 SER A O 1
ATOM 638 N N . VAL A 1 86 ? 9.426 6.745 -0.539 1.00 90.56 86 VAL A N 1
ATOM 639 C CA . VAL A 1 86 ? 10.676 6.366 -1.205 1.00 90.56 86 VAL A CA 1
ATOM 640 C C . VAL A 1 86 ? 11.667 5.783 -0.201 1.00 90.56 86 VAL A C 1
ATOM 642 O O . VAL A 1 86 ? 11.975 6.403 0.815 1.00 90.56 86 VAL A O 1
ATOM 645 N N . ARG A 1 87 ? 12.227 4.613 -0.521 1.00 83.25 87 ARG A N 1
ATOM 646 C CA . ARG A 1 87 ? 13.395 4.027 0.152 1.00 83.25 87 ARG A CA 1
ATOM 647 C C . ARG A 1 87 ? 14.640 4.170 -0.730 1.00 83.25 87 ARG A C 1
ATOM 649 O O . ARG A 1 87 ? 14.541 4.170 -1.953 1.00 83.25 87 ARG A O 1
ATOM 656 N N . SER A 1 88 ? 15.814 4.232 -0.097 1.00 69.00 88 SER A N 1
ATOM 657 C CA . SER A 1 88 ? 17.132 4.138 -0.749 1.00 69.00 88 SER A CA 1
ATOM 658 C C . SER A 1 88 ? 17.480 5.281 -1.711 1.00 69.00 88 SER A C 1
ATOM 660 O O . SER A 1 88 ? 18.376 5.127 -2.532 1.00 69.00 88 SER A O 1
ATOM 662 N N . CYS A 1 89 ? 16.869 6.460 -1.546 1.00 56.66 89 CYS A N 1
ATOM 663 C CA . CYS A 1 89 ? 17.124 7.648 -2.377 1.00 56.66 89 CYS A CA 1
ATOM 664 C C . CYS A 1 89 ? 18.620 8.055 -2.456 1.00 56.66 89 CYS A C 1
ATOM 666 O O . CYS A 1 89 ? 19.046 8.647 -3.443 1.00 56.66 89 CYS A O 1
ATOM 668 N N . LEU A 1 90 ? 19.437 7.690 -1.453 1.00 55.22 90 LEU A N 1
ATOM 669 C CA . LEU A 1 90 ? 20.877 7.994 -1.387 1.00 55.22 90 LEU A CA 1
ATOM 670 C C . LEU A 1 90 ? 21.800 6.790 -1.679 1.00 55.22 90 LEU A C 1
ATOM 672 O O . LEU A 1 90 ? 23.019 6.913 -1.583 1.00 55.22 90 LEU A O 1
ATOM 676 N N . SER A 1 91 ? 21.269 5.606 -2.004 1.00 53.66 91 SER A N 1
ATOM 677 C CA . SER A 1 91 ? 22.097 4.404 -2.188 1.00 53.66 91 SER A CA 1
ATOM 678 C C . SER A 1 91 ? 22.711 4.345 -3.594 1.00 53.66 91 SER A C 1
ATOM 680 O O . SER A 1 91 ? 22.373 3.495 -4.405 1.00 53.66 91 SER A O 1
ATOM 682 N N . TYR A 1 92 ? 23.651 5.248 -3.884 1.00 53.25 92 TYR A N 1
ATOM 683 C CA . TYR A 1 92 ? 24.619 5.068 -4.968 1.00 53.25 92 TYR A CA 1
ATOM 684 C C . TYR A 1 92 ? 25.974 4.745 -4.354 1.00 53.25 92 TYR A C 1
ATOM 686 O O . TYR A 1 92 ? 26.811 5.614 -4.105 1.00 53.25 92 TYR A O 1
ATOM 694 N N . ARG A 1 93 ? 26.227 3.458 -4.120 1.00 50.12 93 ARG A N 1
ATOM 695 C CA . ARG A 1 93 ? 27.602 2.984 -3.974 1.00 50.12 93 ARG A CA 1
ATOM 696 C C . ARG A 1 93 ? 28.276 3.159 -5.348 1.00 50.12 93 ARG A C 1
ATOM 698 O O . ARG A 1 93 ? 28.123 2.310 -6.211 1.00 50.12 93 ARG A O 1
ATOM 705 N N . ARG A 1 94 ? 28.981 4.286 -5.529 1.00 49.38 94 ARG A N 1
ATOM 706 C CA . ARG A 1 94 ? 29.857 4.642 -6.669 1.00 49.38 94 ARG A CA 1
ATOM 707 C C . ARG A 1 94 ? 29.225 4.536 -8.067 1.00 49.38 94 ARG A C 1
ATOM 709 O O . ARG A 1 94 ? 29.446 3.567 -8.783 1.00 49.38 94 ARG A O 1
ATOM 716 N N . MET A 1 95 ? 28.569 5.604 -8.509 1.00 50.28 95 MET A N 1
ATOM 717 C CA . MET A 1 95 ? 28.507 5.913 -9.943 1.00 50.28 95 MET A CA 1
ATOM 718 C C . MET A 1 95 ? 29.826 6.627 -10.299 1.00 50.28 95 MET A C 1
ATOM 720 O O . MET A 1 95 ? 30.092 7.671 -9.697 1.00 50.28 95 MET A O 1
ATOM 724 N N . PRO A 1 96 ? 30.702 6.093 -11.174 1.00 45.94 96 PRO A N 1
ATOM 725 C CA . PRO A 1 96 ? 31.820 6.877 -11.672 1.00 45.94 96 PRO A CA 1
ATOM 726 C C . PRO A 1 96 ? 31.233 7.987 -12.545 1.00 45.94 96 PRO A C 1
ATOM 728 O O . PRO A 1 96 ? 30.573 7.718 -13.547 1.00 45.94 96 PRO A O 1
ATOM 731 N N . LEU A 1 97 ? 31.424 9.233 -12.119 1.00 41.78 97 LEU A N 1
ATOM 732 C CA . LEU A 1 97 ? 31.219 10.397 -12.969 1.00 41.78 97 LEU A CA 1
ATOM 733 C C . LEU A 1 97 ? 32.218 10.277 -14.125 1.00 41.78 97 LEU A C 1
ATOM 735 O O . LEU A 1 97 ? 33.410 10.493 -13.930 1.00 41.78 97 LEU A O 1
ATOM 739 N N . LEU A 1 98 ? 31.742 9.878 -15.302 1.00 43.41 98 LEU A N 1
ATOM 740 C CA . LEU A 1 98 ? 32.405 10.217 -16.555 1.00 43.41 98 LEU A CA 1
ATOM 741 C C . LEU A 1 98 ? 31.987 11.656 -16.879 1.00 43.41 98 LEU A C 1
ATOM 743 O O . LEU A 1 98 ? 30.908 11.885 -17.427 1.00 43.41 98 LEU A O 1
ATOM 747 N N . LEU A 1 99 ? 32.823 12.597 -16.441 1.00 48.41 99 LEU A N 1
ATOM 748 C CA . LEU A 1 99 ? 33.011 13.919 -17.037 1.00 48.41 99 LEU A CA 1
ATOM 749 C C . LEU A 1 99 ? 34.449 13.973 -17.548 1.00 48.41 99 LEU A C 1
ATOM 751 O O . LEU A 1 99 ? 35.333 13.480 -16.808 1.00 48.41 99 LEU A O 1
#

Radius of gyration: 17.16 Å; chains: 1; bounding box: 44×40×35 Å

Sequence (99 aa):
MKKGAGFSPENVIPADIPATWAAMEGLYDSGKARAIGVSNFSCKKLEELLAAARVPPAANQVECHPVWQQAKLRDLCASKGIHFSVRSCLSYRRMPLLL